Protein AF-A0A4J2D7K9-F1 (afdb_monomer_lite)

Sequence (69 aa):
MYRDVQKRPVIVNGRRQFKDVETVWAFNQWGGTIATINVAVLLNHEFYIMKFDAEGNPDWTDPTVKPKE

pLDDT: mean 71.77, std 9.33, range [53.09, 88.56]

Structure (mmCIF, N/CA/C/O backbone):
data_AF-A0A4J2D7K9-F1
#
_entry.id   AF-A0A4J2D7K9-F1
#
loop_
_atom_site.group_PDB
_atom_site.id
_atom_site.type_symbol
_atom_site.label_atom_id
_atom_site.label_alt_id
_atom_site.label_comp_id
_atom_site.label_asym_id
_atom_site.label_entity_id
_atom_site.label_seq_id
_atom_site.pdbx_PDB_ins_code
_atom_site.Cartn_x
_atom_site.Cartn_y
_atom_site.Cartn_z
_atom_site.occupancy
_atom_site.B_iso_or_equiv
_atom_site.auth_seq_id
_atom_site.auth_comp_id
_atom_site.auth_asym_id
_atom_site.auth_atom_id
_atom_site.pdbx_PDB_model_num
ATOM 1 N N . MET A 1 1 ? 8.727 -0.511 0.878 1.00 63.84 1 MET A N 1
ATOM 2 C CA . MET A 1 1 ? 7.398 -0.332 1.504 1.00 63.84 1 MET A CA 1
ATOM 3 C C . MET A 1 1 ? 7.582 -0.255 3.011 1.00 63.84 1 MET A C 1
ATOM 5 O O . MET A 1 1 ? 8.415 -0.991 3.524 1.00 63.84 1 MET A O 1
ATOM 9 N N . TYR A 1 2 ? 6.864 0.632 3.700 1.00 63.75 2 TYR A N 1
ATOM 10 C CA . TYR A 1 2 ? 6.931 0.800 5.161 1.00 63.75 2 TYR A CA 1
ATOM 11 C C . TYR A 1 2 ? 5.527 0.680 5.771 1.00 63.75 2 TYR A C 1
ATOM 13 O O . TYR A 1 2 ? 4.566 1.192 5.191 1.00 63.75 2 TYR A O 1
ATOM 21 N N . ARG A 1 3 ? 5.414 -0.015 6.912 1.00 67.81 3 ARG A N 1
ATOM 22 C CA . ARG A 1 3 ? 4.169 -0.178 7.681 1.00 67.81 3 ARG A CA 1
ATOM 23 C C . ARG A 1 3 ? 4.128 0.874 8.780 1.00 67.81 3 ARG A C 1
ATOM 25 O O . ARG A 1 3 ? 5.030 0.912 9.612 1.00 67.81 3 ARG A O 1
ATOM 32 N N . ASP A 1 4 ? 3.060 1.657 8.795 1.00 76.81 4 ASP A N 1
ATOM 33 C CA . ASP A 1 4 ? 2.773 2.640 9.834 1.00 76.81 4 ASP A CA 1
ATOM 34 C C . ASP A 1 4 ? 1.473 2.273 10.561 1.00 76.81 4 ASP A C 1
ATOM 36 O O . ASP A 1 4 ? 0.494 1.857 9.932 1.00 76.81 4 ASP A O 1
ATOM 40 N N . VAL A 1 5 ? 1.466 2.420 11.885 1.00 79.81 5 VAL A N 1
ATOM 41 C CA . VAL A 1 5 ? 0.308 2.131 12.739 1.00 79.81 5 VAL A CA 1
ATOM 42 C C . VAL A 1 5 ? -0.040 3.397 13.506 1.00 79.81 5 VAL A C 1
ATOM 44 O O . VAL A 1 5 ? 0.695 3.824 14.392 1.00 79.81 5 VAL A O 1
ATOM 47 N N . GLN A 1 6 ? -1.183 3.999 13.174 1.00 81.38 6 GLN A N 1
ATOM 48 C CA . GLN A 1 6 ? -1.633 5.251 13.781 1.00 81.38 6 GLN A CA 1
ATOM 49 C C . GLN A 1 6 ? -2.937 5.058 14.552 1.00 81.38 6 GLN A C 1
ATOM 51 O O . GLN A 1 6 ? -3.886 4.463 14.044 1.00 81.38 6 GLN A O 1
ATOM 56 N N . LYS A 1 7 ? -3.039 5.659 15.742 1.00 85.62 7 LYS A N 1
ATOM 57 C CA . LYS A 1 7 ? -4.313 5.772 16.466 1.00 85.62 7 LYS A CA 1
ATOM 58 C C . LYS A 1 7 ? -5.129 6.925 15.909 1.00 85.62 7 LYS A C 1
ATOM 60 O O . LYS A 1 7 ? -4.769 8.085 16.097 1.00 85.62 7 LYS A O 1
ATOM 65 N N . ARG A 1 8 ? -6.251 6.618 15.255 1.00 83.12 8 ARG A N 1
ATOM 66 C CA . ARG A 1 8 ? -7.164 7.636 14.714 1.00 83.12 8 ARG A CA 1
ATOM 67 C C . ARG A 1 8 ? -8.535 7.573 15.390 1.00 83.12 8 ARG A C 1
ATOM 69 O O . ARG A 1 8 ? -9.019 6.477 15.680 1.00 83.12 8 ARG A O 1
ATOM 76 N N . PRO A 1 9 ? -9.176 8.726 15.649 1.00 86.44 9 PRO A N 1
ATOM 77 C CA . PRO A 1 9 ? -10.555 8.754 16.112 1.00 86.44 9 PRO A CA 1
ATOM 78 C C . PRO A 1 9 ? -11.490 8.350 14.963 1.00 86.44 9 PRO A C 1
ATOM 80 O O . PRO A 1 9 ? -11.515 8.992 13.916 1.00 86.44 9 PRO A O 1
ATOM 83 N N . VAL A 1 10 ? -12.276 7.297 15.166 1.00 82.62 10 VAL A N 1
ATOM 84 C CA . VAL A 1 10 ? -13.285 6.779 14.228 1.00 82.62 10 VAL A CA 1
ATOM 85 C C . VAL A 1 10 ? -14.632 6.623 14.930 1.00 82.62 10 VAL A C 1
ATOM 87 O O . VAL A 1 10 ? -14.702 6.506 16.154 1.00 82.62 10 VAL A O 1
ATOM 90 N N . ILE A 1 11 ? -15.721 6.650 14.160 1.00 83.31 11 ILE A N 1
ATOM 91 C CA . ILE A 1 11 ? -17.070 6.385 14.673 1.00 83.31 11 ILE A CA 1
ATOM 92 C C . ILE A 1 11 ? -17.393 4.915 14.418 1.00 83.31 11 ILE A C 1
ATOM 94 O O . ILE A 1 11 ? -17.437 4.479 13.272 1.00 83.31 11 ILE A O 1
ATOM 98 N N . VAL A 1 12 ? -17.639 4.163 15.489 1.00 78.19 12 VAL A N 1
ATOM 99 C CA . VAL A 1 12 ? -18.085 2.766 15.433 1.00 78.19 12 VAL A CA 1
ATOM 100 C C . VAL A 1 12 ? -19.404 2.686 16.191 1.00 78.19 12 VAL A C 1
ATOM 102 O O . VAL A 1 12 ? -19.471 3.071 17.359 1.00 78.19 12 VAL A O 1
ATOM 105 N N . ASN A 1 13 ? -20.469 2.240 15.520 1.00 82.12 13 ASN A N 1
ATOM 106 C CA . ASN A 1 13 ? -21.821 2.139 16.088 1.00 82.12 13 ASN A CA 1
ATOM 107 C C . ASN A 1 13 ? -22.299 3.440 16.770 1.00 82.12 13 ASN A C 1
ATOM 109 O O . ASN A 1 13 ? -22.825 3.425 17.881 1.00 82.12 13 ASN A O 1
ATOM 113 N N . GLY A 1 14 ? -22.056 4.590 16.131 1.00 87.62 14 GLY A N 1
ATOM 114 C CA . GLY A 1 14 ? -22.488 5.905 16.623 1.00 87.62 14 GLY A CA 1
ATOM 115 C C . GLY A 1 14 ? -21.671 6.482 17.786 1.00 87.62 14 GLY A C 1
ATOM 116 O O . GLY A 1 14 ? -21.983 7.573 18.255 1.00 87.62 14 GLY A O 1
ATOM 117 N N . ARG A 1 15 ? -20.610 5.805 18.251 1.00 87.69 15 ARG A N 1
ATOM 118 C CA . ARG A 1 15 ? -19.723 6.302 19.318 1.00 87.69 15 ARG A CA 1
ATOM 119 C C . ARG A 1 15 ? -18.306 6.540 18.798 1.00 87.69 15 ARG A C 1
ATOM 121 O O . ARG A 1 15 ? -17.788 5.755 18.007 1.00 87.69 15 ARG A O 1
ATOM 128 N N . ARG A 1 16 ? -17.667 7.619 19.268 1.00 87.94 16 ARG A N 1
ATOM 129 C CA . ARG A 1 16 ? -16.249 7.904 18.996 1.00 87.94 16 ARG A CA 1
ATOM 130 C C . ARG A 1 16 ? -15.366 6.903 19.734 1.00 87.94 16 ARG A C 1
ATOM 132 O O . ARG A 1 16 ? -15.502 6.734 20.942 1.00 87.94 16 ARG A O 1
ATOM 139 N N . GLN A 1 17 ? -14.447 6.285 19.007 1.00 88.56 17 GLN A N 1
ATOM 140 C CA . GLN A 1 17 ? -13.441 5.374 19.537 1.00 88.56 17 GLN A CA 1
ATOM 141 C C . GLN A 1 17 ? -12.099 5.662 18.867 1.00 88.56 17 GLN A C 1
ATOM 143 O O . GLN A 1 17 ? -12.056 6.055 17.702 1.00 88.56 17 GLN A O 1
ATOM 148 N N . PHE A 1 18 ? -11.000 5.466 19.589 1.00 84.31 18 PHE A N 1
ATOM 149 C CA . PHE A 1 18 ? -9.679 5.428 18.970 1.00 84.31 18 PHE A CA 1
ATOM 150 C C . PHE A 1 18 ? -9.413 4.008 18.501 1.00 84.31 18 PHE A C 1
ATOM 152 O O . PHE A 1 18 ? -9.485 3.074 19.299 1.00 84.31 18 PHE A O 1
ATOM 159 N N . LYS A 1 19 ? -9.116 3.853 17.214 1.00 82.75 19 LYS A N 1
ATOM 160 C CA . LYS A 1 19 ? -8.758 2.565 16.629 1.00 82.75 19 LYS A CA 1
ATOM 161 C C . LYS A 1 19 ? -7.381 2.669 15.995 1.00 82.75 19 LYS A C 1
ATOM 163 O O . LYS A 1 19 ? -7.045 3.702 15.411 1.00 82.75 19 LYS A O 1
ATOM 168 N N . ASP A 1 20 ? -6.612 1.597 16.123 1.00 83.12 20 ASP A N 1
ATOM 169 C CA . ASP A 1 20 ? -5.367 1.441 15.386 1.00 83.12 20 ASP A CA 1
ATOM 170 C C . ASP A 1 20 ? -5.705 1.264 13.902 1.00 83.12 20 ASP A C 1
ATOM 172 O O . ASP A 1 20 ? -6.513 0.413 13.518 1.00 83.12 20 ASP A O 1
ATOM 176 N N . VAL A 1 21 ? -5.132 2.130 13.074 1.00 78.06 21 VAL A N 1
ATOM 177 C CA . VAL A 1 21 ? -5.253 2.099 11.621 1.00 78.06 21 VAL A CA 1
ATOM 178 C C . VAL A 1 21 ? -3.881 1.775 11.063 1.00 78.06 21 VAL A C 1
ATOM 180 O O . VAL A 1 21 ? -2.939 2.554 11.215 1.00 78.06 21 VAL A O 1
ATOM 183 N N . GLU A 1 22 ? -3.786 0.626 10.406 1.00 75.25 22 GLU A N 1
ATOM 184 C CA . GLU A 1 22 ? -2.574 0.215 9.713 1.00 75.25 22 GLU A CA 1
ATOM 185 C C . GLU A 1 22 ? -2.589 0.724 8.276 1.00 75.25 22 GLU A C 1
ATOM 187 O O . GLU A 1 22 ? -3.541 0.501 7.521 1.00 75.25 22 GLU A O 1
ATOM 192 N N . THR A 1 23 ? -1.519 1.417 7.900 1.00 69.88 23 THR A N 1
ATOM 193 C CA . THR A 1 23 ? -1.323 1.948 6.552 1.00 69.88 23 THR A CA 1
ATOM 194 C C . THR A 1 23 ? 0.009 1.450 6.017 1.00 69.88 23 THR A C 1
ATOM 196 O O . THR A 1 23 ? 1.031 1.522 6.700 1.00 69.88 23 THR A O 1
ATOM 199 N N . VAL A 1 24 ? 0.005 0.950 4.783 1.00 66.31 24 VAL A N 1
ATOM 200 C CA . VAL A 1 24 ? 1.240 0.622 4.069 1.00 66.31 24 VAL A CA 1
ATOM 201 C C . VAL A 1 24 ? 1.528 1.733 3.076 1.00 66.31 24 VAL A C 1
ATOM 203 O O . VAL A 1 24 ? 0.677 2.100 2.264 1.00 66.31 24 VAL A O 1
ATOM 206 N N . TRP A 1 25 ? 2.750 2.251 3.143 1.00 66.88 25 TRP A N 1
ATOM 207 C CA . TRP A 1 25 ? 3.257 3.243 2.208 1.00 66.88 25 TRP A CA 1
ATOM 208 C C . TRP A 1 25 ? 4.170 2.581 1.179 1.00 66.88 25 TRP A C 1
ATOM 210 O O . TRP A 1 25 ? 5.134 1.881 1.522 1.00 66.88 25 TRP A O 1
ATOM 220 N N . ALA A 1 26 ? 3.875 2.834 -0.094 1.00 64.12 26 ALA A N 1
ATOM 221 C CA . ALA A 1 26 ? 4.730 2.494 -1.220 1.00 64.12 26 ALA A CA 1
ATOM 222 C C . ALA A 1 26 ? 5.298 3.778 -1.832 1.00 64.12 26 ALA A C 1
ATOM 224 O O . ALA A 1 26 ? 4.550 4.697 -2.165 1.00 64.12 26 ALA A O 1
ATOM 225 N N . PHE A 1 27 ? 6.620 3.823 -1.983 1.00 65.81 27 PHE A N 1
ATOM 226 C CA . PHE A 1 27 ? 7.340 4.951 -2.565 1.00 65.81 27 PHE A CA 1
ATOM 227 C C . PHE A 1 27 ? 8.013 4.516 -3.862 1.00 65.81 27 PHE A C 1
ATOM 229 O O . PHE A 1 27 ? 8.484 3.380 -3.957 1.00 65.81 27 PHE A O 1
ATOM 236 N N . ASN A 1 28 ? 8.059 5.412 -4.844 1.00 67.69 28 ASN A N 1
ATOM 237 C CA . ASN A 1 28 ? 8.878 5.235 -6.035 1.00 67.69 28 ASN A CA 1
ATOM 238 C C . ASN A 1 28 ? 10.343 5.559 -5.728 1.00 67.69 28 ASN A C 1
ATOM 240 O O . ASN A 1 28 ? 10.685 6.077 -4.664 1.00 67.69 28 ASN A O 1
ATOM 244 N N . GLN A 1 29 ? 11.211 5.272 -6.695 1.00 56.38 29 GLN A N 1
ATOM 245 C CA . GLN A 1 29 ? 12.649 5.525 -6.597 1.00 56.38 29 GLN A CA 1
ATOM 246 C C . GLN A 1 29 ? 13.020 7.006 -6.402 1.00 56.38 29 GLN A C 1
ATOM 248 O O . GLN A 1 29 ? 14.128 7.303 -5.972 1.00 56.38 29 GLN A O 1
ATOM 253 N N . TRP A 1 30 ? 12.097 7.931 -6.677 1.00 73.88 30 TRP A N 1
ATOM 254 C CA . TRP A 1 30 ? 12.267 9.373 -6.481 1.00 73.88 30 TRP A CA 1
ATOM 255 C C . TRP A 1 30 ? 11.666 9.875 -5.156 1.00 73.88 30 TRP A C 1
ATOM 257 O O . TRP A 1 30 ? 11.584 11.080 -4.936 1.00 73.88 30 TRP A O 1
ATOM 267 N N . GLY A 1 31 ? 11.223 8.973 -4.271 1.00 66.75 31 GLY A N 1
ATOM 268 C CA . GLY A 1 31 ? 10.643 9.310 -2.965 1.00 66.75 31 GLY A CA 1
ATOM 269 C C . GLY A 1 31 ? 9.173 9.750 -2.995 1.00 66.75 31 GLY A C 1
ATOM 270 O O . GLY A 1 31 ? 8.623 10.105 -1.956 1.00 66.75 31 GLY A O 1
ATOM 271 N N . GLY A 1 32 ? 8.511 9.708 -4.153 1.00 69.88 32 GLY A N 1
ATOM 272 C CA . GLY A 1 32 ? 7.083 10.002 -4.294 1.00 69.88 32 GLY A CA 1
ATOM 273 C C . GLY A 1 32 ? 6.205 8.819 -3.884 1.00 69.88 32 GLY A C 1
ATOM 274 O O . GLY A 1 32 ? 6.548 7.667 -4.146 1.00 69.88 32 GLY A O 1
ATOM 275 N N . THR A 1 33 ? 5.059 9.076 -3.254 1.00 67.88 33 THR A N 1
ATOM 276 C CA . THR A 1 33 ? 4.096 8.028 -2.878 1.00 67.88 33 THR A CA 1
ATOM 277 C C . THR A 1 33 ? 3.367 7.502 -4.112 1.00 67.88 33 THR A C 1
ATOM 279 O O . THR A 1 33 ? 2.720 8.279 -4.808 1.00 67.88 33 THR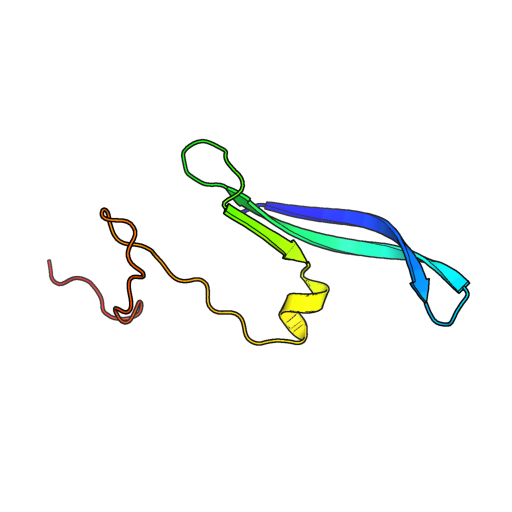 A O 1
ATOM 282 N N . ILE A 1 34 ? 3.444 6.195 -4.373 1.00 63.06 34 ILE A N 1
ATOM 283 C CA . ILE A 1 34 ? 2.797 5.565 -5.541 1.00 63.06 34 ILE A CA 1
ATOM 284 C C . ILE A 1 34 ? 1.330 5.234 -5.231 1.00 63.06 34 ILE A C 1
ATOM 286 O O . ILE A 1 34 ? 0.462 5.408 -6.077 1.00 63.06 34 ILE A O 1
ATOM 290 N N . ALA A 1 35 ? 1.047 4.786 -4.004 1.00 64.31 35 ALA A N 1
ATOM 291 C CA . ALA A 1 35 ? -0.304 4.557 -3.499 1.00 64.31 35 ALA A CA 1
ATOM 292 C C . ALA A 1 35 ? -0.303 4.525 -1.962 1.00 64.31 35 ALA A C 1
ATOM 294 O O . ALA A 1 35 ? 0.587 3.932 -1.345 1.00 64.31 35 ALA A O 1
ATOM 295 N N . THR A 1 36 ? -1.319 5.133 -1.348 1.00 60.88 36 THR A N 1
ATOM 296 C CA . THR A 1 36 ? -1.617 4.995 0.084 1.00 60.88 36 THR A CA 1
ATOM 297 C C . THR A 1 36 ? -2.810 4.065 0.221 1.00 60.88 36 THR A C 1
ATOM 299 O O . THR A 1 36 ? -3.914 4.421 -0.186 1.00 60.88 36 THR A O 1
ATOM 302 N N . ILE A 1 37 ? -2.601 2.874 0.781 1.00 65.06 37 ILE A N 1
ATOM 303 C CA . ILE A 1 37 ? -3.660 1.869 0.903 1.00 65.06 37 ILE A CA 1
ATOM 304 C C . ILE A 1 37 ? -3.937 1.612 2.384 1.00 65.06 37 ILE A C 1
ATOM 306 O O . ILE A 1 37 ? -3.028 1.318 3.164 1.00 65.06 37 ILE A O 1
ATOM 310 N N . ASN A 1 38 ? -5.206 1.730 2.779 1.00 65.94 38 ASN A N 1
ATOM 311 C CA . ASN A 1 38 ? -5.656 1.338 4.110 1.00 65.94 38 ASN A CA 1
ATOM 312 C C . ASN A 1 38 ? -5.745 -0.193 4.173 1.00 65.94 38 ASN A C 1
ATOM 314 O O . ASN A 1 38 ? -6.542 -0.802 3.456 1.00 65.94 38 ASN A O 1
ATOM 318 N N . VAL A 1 39 ? -4.951 -0.817 5.044 1.00 62.28 39 VAL A N 1
ATOM 319 C CA . VAL A 1 39 ? -4.848 -2.283 5.126 1.00 62.28 39 VAL A CA 1
ATOM 320 C C . VAL A 1 39 ? -6.166 -2.932 5.561 1.00 62.28 39 VAL A C 1
ATOM 322 O O . VAL A 1 39 ? -6.478 -4.045 5.150 1.00 62.28 39 VAL A O 1
ATOM 325 N N . ALA A 1 40 ? -7.009 -2.217 6.309 1.00 63.31 40 ALA A N 1
ATOM 326 C CA . ALA A 1 40 ? -8.331 -2.719 6.682 1.00 63.31 40 ALA A CA 1
ATOM 327 C C . ALA A 1 40 ? -9.278 -2.871 5.474 1.00 63.31 40 ALA A C 1
ATOM 329 O O . ALA A 1 40 ? -10.224 -3.651 5.533 1.00 63.31 40 ALA A O 1
ATOM 330 N N . VAL A 1 41 ? -9.031 -2.136 4.385 1.00 63.16 41 VAL A N 1
ATOM 331 C CA . VAL A 1 41 ? -9.772 -2.278 3.122 1.00 63.16 41 VAL A CA 1
ATOM 332 C C . VAL A 1 41 ? -9.172 -3.404 2.273 1.00 63.16 41 VAL A C 1
ATOM 334 O O . VAL A 1 41 ? -9.926 -4.148 1.654 1.00 63.16 41 VAL A O 1
ATOM 337 N N . LEU A 1 42 ? -7.844 -3.593 2.320 1.00 60.50 42 LEU A N 1
ATOM 338 C CA . LEU A 1 42 ? -7.124 -4.685 1.638 1.00 60.50 42 LEU A CA 1
ATOM 339 C C . LEU A 1 42 ? -7.634 -6.082 2.004 1.00 60.50 42 LEU A C 1
ATOM 341 O O . LEU A 1 42 ? -7.606 -6.970 1.167 1.00 60.50 42 LEU A O 1
ATOM 345 N N . LEU A 1 43 ? -8.107 -6.289 3.233 1.00 58.50 43 LEU A N 1
ATOM 346 C CA . LEU A 1 43 ? -8.613 -7.596 3.668 1.00 58.50 43 LEU A CA 1
ATOM 347 C C . LEU A 1 43 ? -10.048 -7.892 3.204 1.00 58.50 43 LEU A C 1
ATOM 349 O O . LEU A 1 43 ? -10.498 -9.026 3.331 1.00 58.50 43 LEU A O 1
ATOM 353 N N . ASN A 1 44 ? -10.767 -6.890 2.690 1.00 60.91 44 ASN A N 1
ATOM 354 C CA . ASN A 1 44 ? -12.160 -7.034 2.258 1.00 60.91 44 ASN A CA 1
ATOM 355 C C . ASN A 1 44 ? -12.322 -7.086 0.732 1.00 60.91 44 ASN A C 1
ATOM 357 O O . ASN A 1 44 ? -13.407 -7.425 0.260 1.00 60.91 44 ASN A O 1
ATOM 361 N N . HIS A 1 45 ? -11.288 -6.739 -0.039 1.00 58.59 45 HIS A N 1
ATOM 362 C CA . HIS A 1 45 ? -11.317 -6.705 -1.504 1.00 58.59 45 HIS A CA 1
ATOM 363 C C . HIS A 1 45 ? -10.029 -7.298 -2.083 1.00 58.59 45 HIS A C 1
ATOM 365 O O . HIS A 1 45 ? -8.954 -7.149 -1.508 1.00 58.59 45 HIS A O 1
ATOM 371 N N . GLU A 1 46 ? -10.134 -7.951 -3.237 1.00 58.50 46 GLU A N 1
ATOM 372 C CA . GLU A 1 46 ? -8.976 -8.439 -3.986 1.00 58.50 46 GLU A CA 1
ATOM 373 C C . GLU A 1 46 ? -8.341 -7.265 -4.744 1.00 58.50 46 GLU A C 1
ATOM 375 O O . GLU A 1 46 ? -9.000 -6.593 -5.538 1.00 58.50 46 GLU A O 1
ATOM 380 N N . PHE A 1 47 ? -7.063 -6.989 -4.478 1.00 58.53 47 PHE A N 1
ATOM 381 C CA . PHE A 1 47 ? -6.314 -5.921 -5.138 1.00 58.53 47 PHE A CA 1
ATOM 382 C C . PHE A 1 47 ? -5.137 -6.500 -5.913 1.00 58.53 47 PHE A C 1
ATOM 384 O O . PHE A 1 47 ? -4.385 -7.326 -5.397 1.00 58.53 47 PHE A O 1
ATOM 391 N N . TYR A 1 48 ? -4.935 -5.991 -7.125 1.00 62.69 48 TYR A N 1
ATOM 392 C CA . TYR A 1 48 ? -3.804 -6.336 -7.976 1.00 62.69 48 TYR A CA 1
ATOM 393 C C . TYR A 1 48 ? -2.889 -5.117 -8.102 1.00 62.69 48 TYR A C 1
ATOM 395 O O . TYR A 1 48 ? -3.326 -4.041 -8.509 1.00 62.69 48 TYR A O 1
ATOM 403 N N . ILE A 1 49 ? -1.617 -5.274 -7.729 1.00 68.25 49 ILE A N 1
ATOM 404 C CA . ILE A 1 49 ? -0.585 -4.262 -7.975 1.00 68.25 49 ILE A CA 1
ATOM 405 C C . ILE A 1 49 ? 0.016 -4.571 -9.344 1.00 68.25 49 ILE A C 1
ATOM 407 O O . ILE A 1 49 ? 0.684 -5.588 -9.511 1.00 68.25 49 ILE A O 1
ATOM 411 N N . MET A 1 50 ? -0.250 -3.703 -10.316 1.00 71.12 50 MET A N 1
ATOM 412 C CA . MET A 1 50 ? 0.190 -3.857 -11.701 1.00 71.12 50 MET A CA 1
ATOM 413 C C . 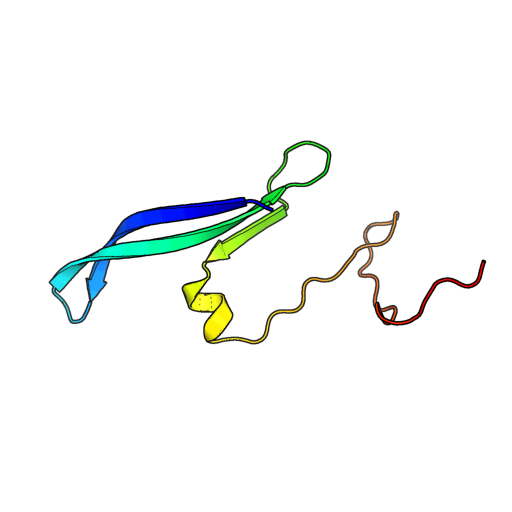MET A 1 50 ? 1.455 -3.042 -11.957 1.00 71.12 50 MET A C 1
ATOM 415 O O . MET A 1 50 ? 1.562 -1.884 -11.544 1.00 71.12 50 MET A O 1
ATOM 419 N N . LYS A 1 51 ? 2.425 -3.665 -12.624 1.00 73.81 51 LYS A N 1
ATOM 420 C CA . LYS A 1 51 ? 3.640 -3.002 -13.093 1.00 73.81 51 LYS A CA 1
ATOM 421 C C . LYS A 1 51 ? 3.318 -2.210 -14.365 1.00 73.81 51 LYS A C 1
ATOM 423 O O . LYS A 1 51 ? 2.396 -2.564 -15.088 1.00 73.81 51 LYS A O 1
ATOM 428 N N . PHE A 1 52 ? 4.068 -1.144 -14.622 1.00 75.38 52 PHE A N 1
ATOM 429 C CA . PHE A 1 52 ? 4.004 -0.398 -15.877 1.00 75.38 52 PHE A CA 1
ATOM 430 C C . PHE A 1 52 ? 5.318 -0.568 -16.648 1.00 75.38 52 PHE A C 1
ATOM 432 O O . PHE A 1 52 ? 6.375 -0.751 -16.030 1.00 75.38 52 PHE A O 1
ATOM 439 N N . ASP A 1 53 ? 5.240 -0.537 -17.976 1.00 80.69 53 ASP A N 1
ATOM 440 C CA . ASP A 1 53 ? 6.407 -0.501 -18.860 1.00 80.69 53 ASP A CA 1
ATOM 441 C C . ASP A 1 53 ? 7.066 0.896 -18.882 1.00 80.69 53 ASP A C 1
ATOM 443 O O . ASP A 1 53 ? 6.676 1.806 -18.140 1.00 80.69 53 ASP A O 1
ATOM 447 N N . ALA A 1 54 ? 8.121 1.058 -19.687 1.00 81.56 54 ALA A N 1
ATOM 448 C CA . ALA A 1 54 ? 8.859 2.320 -19.780 1.00 81.56 54 ALA A CA 1
ATOM 449 C C . ALA A 1 54 ? 8.028 3.441 -20.431 1.00 81.56 54 ALA A C 1
ATOM 451 O O . ALA A 1 54 ? 8.273 4.623 -20.189 1.00 81.56 54 ALA A O 1
ATOM 452 N N . GLU A 1 55 ? 7.032 3.066 -21.226 1.00 83.62 55 GLU A N 1
ATOM 453 C CA . GLU A 1 55 ? 6.105 3.934 -21.937 1.00 83.62 55 GLU A CA 1
ATOM 454 C C . GLU A 1 55 ? 4.880 4.314 -21.083 1.00 83.62 55 GLU A C 1
ATOM 456 O O . GLU A 1 55 ? 4.094 5.178 -21.477 1.00 83.62 55 GLU A O 1
ATOM 461 N N . GLY A 1 56 ? 4.732 3.720 -19.894 1.00 71.50 56 GLY A N 1
ATOM 462 C CA . GLY A 1 56 ? 3.637 3.984 -18.964 1.00 71.50 56 GLY A CA 1
ATOM 463 C C . GLY A 1 56 ? 2.360 3.197 -19.261 1.00 71.50 56 GLY A C 1
ATOM 464 O O . GLY A 1 56 ? 1.303 3.547 -18.731 1.00 71.50 56 GLY A O 1
ATOM 465 N N . ASN A 1 57 ? 2.431 2.137 -20.068 1.00 76.19 57 ASN A N 1
ATOM 466 C CA . ASN A 1 57 ? 1.325 1.205 -20.256 1.00 76.19 57 ASN A CA 1
ATOM 467 C C . ASN A 1 57 ? 1.338 0.123 -19.170 1.00 76.19 57 ASN A C 1
ATOM 469 O O . ASN A 1 57 ? 2.403 -0.231 -18.655 1.00 76.19 57 ASN A O 1
ATOM 473 N N . PRO A 1 58 ? 0.169 -0.425 -18.803 1.00 75.50 58 PRO A N 1
ATOM 474 C CA . PRO A 1 58 ? 0.113 -1.518 -17.849 1.00 75.50 58 PRO A CA 1
ATOM 475 C C . PRO A 1 58 ? 0.760 -2.785 -18.429 1.00 75.50 58 PRO A C 1
ATOM 477 O O . PRO A 1 58 ? 0.405 -3.237 -19.519 1.00 75.50 58 PRO A O 1
ATOM 480 N N . ASP A 1 59 ? 1.697 -3.359 -17.681 1.00 79.94 59 ASP A N 1
ATOM 481 C CA . ASP A 1 59 ? 2.392 -4.602 -18.002 1.00 79.94 59 ASP A CA 1
ATOM 482 C C 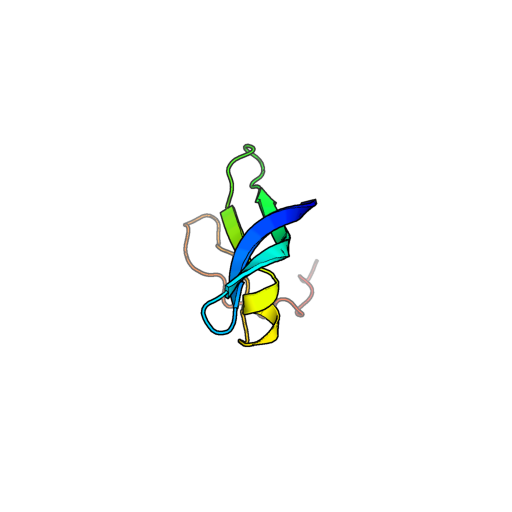. ASP A 1 59 ? 1.520 -5.788 -17.558 1.00 79.94 59 ASP A C 1
ATOM 484 O O . ASP A 1 59 ? 1.422 -6.106 -16.370 1.00 79.94 59 ASP A O 1
ATOM 488 N N . TRP A 1 60 ? 0.849 -6.413 -18.529 1.00 75.56 60 TRP A N 1
ATOM 489 C CA . TRP A 1 60 ? -0.006 -7.591 -18.335 1.00 75.56 60 TRP A CA 1
ATOM 490 C C . TRP A 1 60 ? 0.760 -8.914 -18.431 1.00 75.56 60 TRP A C 1
ATOM 492 O O . TRP A 1 60 ? 0.137 -9.977 -18.496 1.00 75.56 60 TRP A O 1
ATOM 502 N N . THR A 1 61 ? 2.094 -8.879 -18.506 1.00 79.38 61 THR A N 1
ATOM 503 C CA . THR A 1 61 ? 2.875 -10.116 -18.532 1.00 79.38 61 THR A CA 1
ATOM 504 C C . THR A 1 61 ? 2.712 -10.873 -17.220 1.00 79.38 61 THR A C 1
ATOM 506 O O . THR A 1 61 ? 2.592 -10.288 -16.143 1.00 79.38 61 THR A O 1
ATOM 509 N N . ASP A 1 62 ? 2.667 -12.202 -17.312 1.00 73.62 62 ASP A N 1
ATOM 510 C CA . ASP A 1 62 ? 2.580 -13.047 -16.129 1.00 73.62 62 ASP A CA 1
ATOM 511 C C . ASP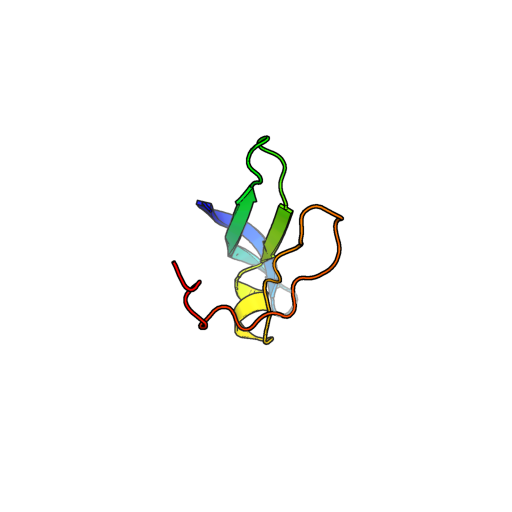 A 1 62 ? 3.853 -12.850 -15.280 1.00 73.62 62 ASP A C 1
ATOM 513 O O . ASP A 1 62 ? 4.949 -13.201 -15.733 1.00 73.62 62 ASP A O 1
ATOM 517 N N . PRO A 1 63 ? 3.737 -12.311 -14.048 1.00 67.81 63 PRO A N 1
ATOM 518 C CA . PRO A 1 63 ? 4.892 -11.996 -13.214 1.00 67.81 63 PRO A CA 1
ATOM 519 C C . PRO A 1 63 ? 5.645 -13.249 -12.744 1.00 67.81 63 PRO A C 1
ATOM 521 O O . PRO A 1 63 ? 6.739 -13.138 -12.191 1.00 67.81 63 PRO A O 1
ATOM 524 N N . THR A 1 64 ? 5.069 -14.442 -12.926 1.00 73.19 64 THR A N 1
ATOM 525 C CA . THR A 1 64 ? 5.691 -15.723 -12.568 1.00 73.19 64 THR A CA 1
ATOM 526 C C . THR A 1 64 ? 6.588 -16.284 -13.672 1.00 73.19 64 THR A C 1
ATOM 528 O O . THR A 1 64 ? 7.390 -17.191 -13.418 1.00 73.19 64 THR A O 1
ATOM 531 N N . VAL A 1 65 ? 6.516 -15.730 -14.886 1.00 74.06 65 VAL A N 1
ATOM 532 C CA . VAL A 1 65 ? 7.367 -16.141 -16.001 1.00 74.06 65 VAL A CA 1
ATOM 533 C C . VAL A 1 65 ? 8.758 -15.549 -15.796 1.00 74.06 65 VAL A C 1
ATOM 535 O O . VAL A 1 65 ? 8.972 -14.342 -15.899 1.00 74.06 65 VAL A O 1
ATOM 538 N N . LYS A 1 66 ? 9.736 -16.412 -15.495 1.00 65.62 66 LYS A N 1
ATOM 539 C CA . LYS A 1 66 ? 11.140 -15.998 -15.402 1.00 65.62 66 LYS A CA 1
ATOM 540 C C . LYS A 1 66 ? 11.604 -15.449 -16.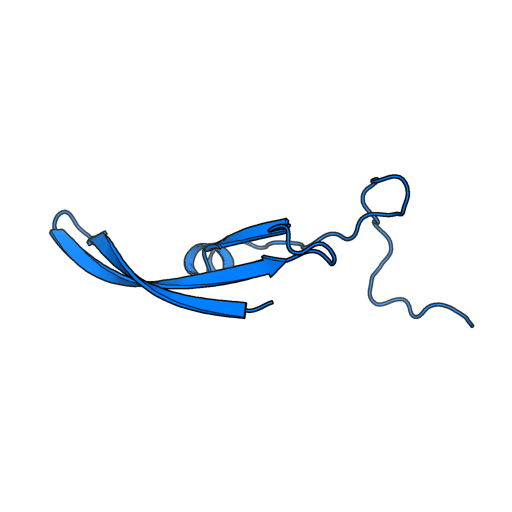760 1.00 65.62 66 LYS A C 1
ATOM 542 O O . LYS A 1 66 ? 11.370 -16.120 -17.771 1.00 65.62 66 LYS A O 1
ATOM 547 N N . PRO A 1 67 ? 12.290 -14.291 -16.803 1.00 61.09 67 PRO A N 1
ATOM 548 C CA . PRO A 1 67 ? 12.945 -13.834 -18.021 1.00 61.09 67 PRO A CA 1
ATOM 549 C C . PRO A 1 67 ? 13.895 -14.928 -18.518 1.00 61.09 67 PRO A C 1
ATOM 551 O O . PRO A 1 67 ? 14.643 -15.496 -17.721 1.00 61.09 67 PRO A O 1
ATOM 554 N N . LYS A 1 68 ? 13.844 -15.255 -19.813 1.00 59.53 68 LYS A N 1
ATOM 555 C CA . LYS A 1 68 ? 14.914 -16.045 -20.433 1.00 59.53 68 LYS A CA 1
ATOM 556 C C . LYS A 1 68 ? 16.159 -15.159 -20.499 1.00 59.53 68 LYS A C 1
ATOM 558 O O . LYS A 1 68 ? 16.054 -14.039 -20.995 1.00 59.53 68 LYS A O 1
ATOM 563 N N . GLU A 1 69 ? 17.265 -15.660 -19.950 1.00 53.09 69 GLU A N 1
ATOM 564 C CA . GLU A 1 69 ? 18.612 -15.087 -20.112 1.00 53.09 69 GLU A CA 1
ATOM 565 C C . GLU A 1 69 ? 19.025 -15.007 -21.586 1.00 53.09 69 GLU A C 1
ATOM 567 O O . GLU A 1 69 ? 18.636 -15.917 -22.362 1.00 53.09 69 GLU A O 1
#

Foldseek 3Di:
DDKDWDFDFDADPNDTDTDIWIWDFDADPVRHTPDIDTVVVCVVDPDDDFDADPVRHTDPDDPPDDDDD

Secondary structure (DSSP, 8-state):
-EEEEEEEEEEETTEEEEEEEEEEEEE-TTS-EEEEEEHHHHTTS-----EE-TTS-EE-S-TTSPPP-

Radius of gyration: 17.19 Å; chai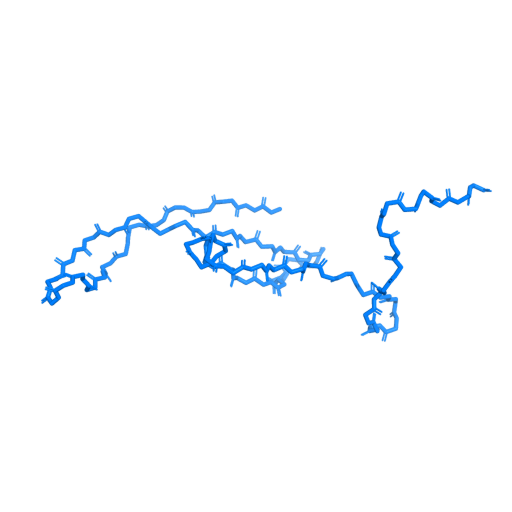ns: 1; bounding box: 41×26×42 Å

Organism: Streptococcus pneumoniae (NCBI:txid1313)